Protein AF-A0A0F9SU25-F1 (afdb_monomer)

pLDDT: mean 91.21, std 12.29, range [33.44, 97.81]

Secondary structure (DSSP, 8-stat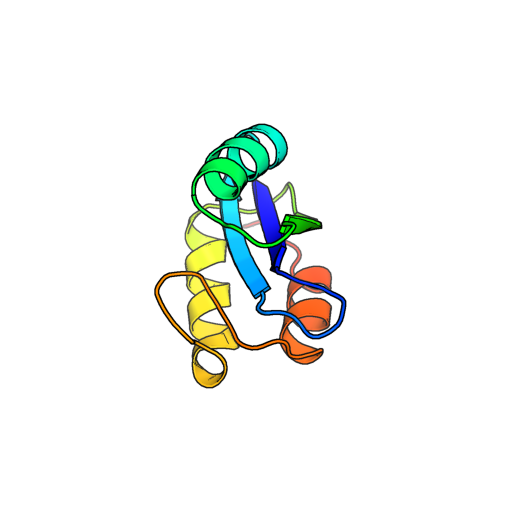e):
-EEEEEESSTTS-EEEEE-S-HHHHHHHHHHT-SS-EEEEEEESS--HHHHHHHHHHTGGGEEETTEE---HHHHHHHHT-PPP---

Sequence (87 aa):
MLYLIQCGGECGPLKIGWSKDPESRLCELQIANPYELKIIAVNVHVETADEFKLHLKFVKFHLRGEWFQFNPEIVEGFHAYTAKSQK

Foldseek 3Di:
DWWWKAWADDQGKIFIADDPDVVVVLVVVCVVHPTDIDTPDDADQDDRVVSVVLCVVQVVQDDDDRIGGDDVCSVVVVVVDDPDPPD

Solvent-accessible surface area (backbone atoms only — not comparable to full-atom values): 5083 Å² total; per-residue (Å²): 51,35,37,34,34,35,36,63,54,100,76,22,43,30,33,61,44,68,33,96,50,58,66,64,51,48,58,60,52,40,78,83,36,98,48,62,69,39,80,78,45,78,40,78,76,44,58,74,69,52,49,56,53,49,50,62,74,46,49,94,38,57,70,55,94,58,31,25,54,56,50,70,68,57,57,54,53,52,73,68,55,67,60,73,79,82,128

Mean predicted aligned error: 4.06 Å

Organism: NCBI:txid412755

Structure (mmCIF, N/CA/C/O backbone):
data_AF-A0A0F9SU25-F1
#
_entry.id   AF-A0A0F9SU25-F1
#
loop_
_atom_site.group_PDB
_atom_site.id
_atom_site.type_symbol
_atom_site.label_atom_id
_atom_site.label_alt_id
_atom_site.label_comp_id
_atom_site.label_asym_id
_atom_site.label_entity_id
_atom_site.label_seq_id
_atom_site.pdbx_PDB_ins_code
_atom_site.Ca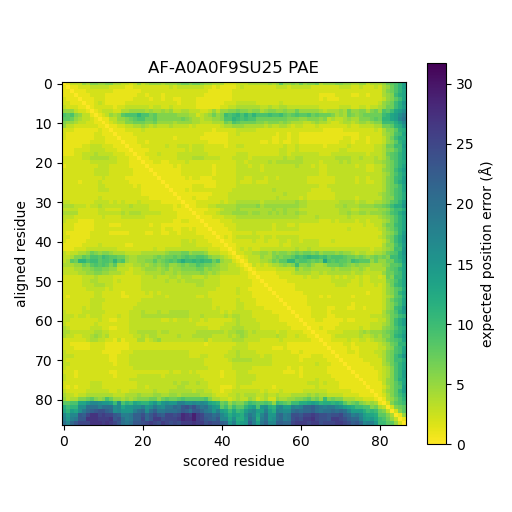rtn_x
_atom_site.Cartn_y
_atom_site.Cartn_z
_atom_site.occupancy
_atom_site.B_iso_or_equiv
_atom_site.auth_seq_id
_atom_s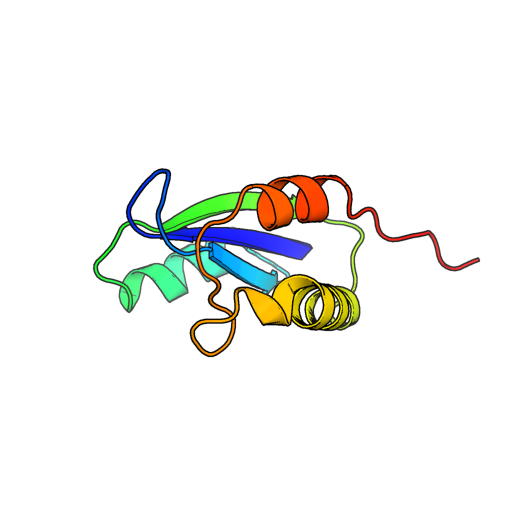ite.auth_comp_id
_atom_site.auth_asym_id
_atom_site.auth_atom_id
_atom_site.pdbx_PDB_model_num
ATOM 1 N N . MET A 1 1 ? 11.915 -2.311 2.151 1.00 92.44 1 MET A N 1
ATOM 2 C CA . MET A 1 1 ? 11.200 -1.052 2.431 1.00 92.44 1 MET A CA 1
ATOM 3 C C . MET A 1 1 ? 9.718 -1.331 2.356 1.00 92.44 1 MET A C 1
ATOM 5 O O . MET A 1 1 ? 9.265 -1.893 1.367 1.00 92.44 1 MET A O 1
ATOM 9 N N . LEU A 1 2 ? 8.976 -0.982 3.396 1.00 94.75 2 LEU A N 1
ATOM 10 C CA . LEU A 1 2 ? 7.520 -1.035 3.365 1.00 94.75 2 LEU A CA 1
ATOM 11 C C . LEU A 1 2 ? 7.008 0.245 2.704 1.00 94.75 2 LEU A C 1
ATOM 13 O O . LEU A 1 2 ? 7.523 1.322 2.993 1.00 94.75 2 LEU A O 1
ATOM 17 N N . TYR A 1 3 ? 6.005 0.143 1.848 1.00 95.75 3 TYR A N 1
ATOM 18 C CA . TYR A 1 3 ? 5.405 1.271 1.152 1.00 95.75 3 TYR A CA 1
ATOM 19 C C . TYR A 1 3 ? 3.880 1.226 1.256 1.00 95.75 3 TYR A C 1
ATOM 21 O O . TYR A 1 3 ? 3.274 0.158 1.395 1.00 95.75 3 TYR A O 1
ATOM 29 N N . LEU A 1 4 ? 3.277 2.408 1.173 1.00 96.94 4 LEU A N 1
ATOM 30 C CA . LEU A 1 4 ? 1.840 2.612 1.093 1.00 96.94 4 LEU A CA 1
ATOM 31 C C . LEU A 1 4 ? 1.519 3.256 -0.255 1.00 96.94 4 LEU A C 1
ATOM 33 O O . LEU A 1 4 ? 1.986 4.359 -0.538 1.00 96.94 4 LEU A O 1
ATOM 37 N N . ILE A 1 5 ? 0.736 2.565 -1.081 1.00 97.38 5 ILE A N 1
ATOM 38 C CA . ILE A 1 5 ? 0.235 3.077 -2.360 1.00 97.38 5 ILE A CA 1
ATOM 39 C C . ILE A 1 5 ? -1.229 3.477 -2.210 1.00 97.38 5 ILE A C 1
ATOM 41 O O . ILE A 1 5 ? -2.000 2.742 -1.603 1.00 97.38 5 ILE A O 1
ATOM 45 N N . GLN A 1 6 ? -1.622 4.592 -2.813 1.00 97.44 6 GLN A N 1
ATOM 46 C CA . GLN A 1 6 ? -3.008 5.005 -2.996 1.00 97.44 6 GLN A CA 1
ATOM 47 C C . GLN A 1 6 ? -3.410 4.879 -4.470 1.00 97.44 6 GLN A C 1
ATOM 49 O O . GLN A 1 6 ? -2.632 5.229 -5.356 1.00 97.44 6 GLN A O 1
ATOM 54 N N . CYS A 1 7 ? -4.618 4.376 -4.726 1.00 97.06 7 CYS A N 1
ATOM 55 C CA . CYS A 1 7 ? -5.140 4.115 -6.067 1.00 97.06 7 CYS A CA 1
ATOM 56 C C . CYS A 1 7 ? -6.356 4.988 -6.382 1.00 97.06 7 CYS A C 1
ATOM 58 O O . CYS A 1 7 ? -7.384 4.850 -5.731 1.00 97.06 7 CYS A O 1
ATOM 60 N N . GLY A 1 8 ? -6.295 5.802 -7.438 1.00 93.19 8 GLY A N 1
ATOM 61 C CA . GLY A 1 8 ? -7.484 6.472 -7.984 1.00 93.19 8 GLY A CA 1
ATOM 62 C C . GLY A 1 8 ? -7.992 7.689 -7.196 1.00 93.19 8 GLY A C 1
ATOM 63 O O . GLY A 1 8 ? -9.177 8.003 -7.280 1.00 93.19 8 GLY A O 1
ATOM 64 N N . GLY A 1 9 ? -7.117 8.381 -6.457 1.00 91.38 9 GLY A N 1
ATOM 65 C CA . GLY A 1 9 ? -7.413 9.667 -5.799 1.00 91.38 9 GLY A CA 1
ATOM 66 C C . GLY A 1 9 ? -7.403 9.627 -4.266 1.00 91.38 9 GLY A C 1
ATOM 67 O O . GLY A 1 9 ? -7.156 8.583 -3.669 1.00 91.38 9 GLY A O 1
ATOM 68 N N . GLU A 1 10 ? -7.686 10.772 -3.631 1.00 86.94 10 GLU A N 1
ATOM 69 C CA . GLU A 1 10 ? -7.483 11.011 -2.185 1.00 86.94 10 GLU A CA 1
ATOM 70 C C . GL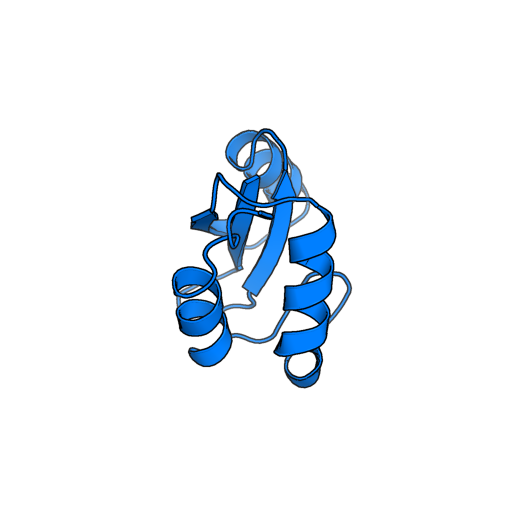U A 1 10 ? -8.267 10.072 -1.254 1.00 86.94 10 GLU A C 1
ATOM 72 O O . GLU A 1 10 ? -7.815 9.801 -0.146 1.00 86.94 10 GLU A O 1
ATOM 77 N N . CYS A 1 11 ? -9.401 9.534 -1.708 1.00 91.62 11 CYS A N 1
ATOM 78 C CA . CYS A 1 11 ? -10.221 8.568 -0.960 1.00 91.62 11 CYS A CA 1
ATOM 79 C C . CYS A 1 11 ? -10.147 7.150 -1.550 1.00 91.62 11 CYS A C 1
ATOM 81 O O . CYS A 1 11 ? -10.989 6.295 -1.264 1.00 91.62 11 CYS A O 1
ATOM 83 N N . GLY A 1 12 ? -9.178 6.916 -2.431 1.00 95.81 12 GLY A N 1
ATOM 84 C CA . GLY A 1 12 ? -9.005 5.666 -3.146 1.00 95.81 12 GLY A CA 1
ATOM 85 C C . GLY A 1 12 ? -8.381 4.554 -2.293 1.00 95.81 12 GLY A C 1
ATOM 86 O O . GLY A 1 12 ? -7.720 4.847 -1.291 1.00 95.81 12 GLY A O 1
ATOM 87 N N . PRO A 1 13 ? -8.560 3.272 -2.670 1.00 97.56 13 PRO A N 1
ATOM 88 C CA . PRO A 1 13 ? -8.005 2.137 -1.940 1.00 97.56 13 PRO A CA 1
ATOM 89 C C . PRO A 1 13 ? -6.501 2.253 -1.698 1.00 97.56 13 PRO A C 1
ATOM 91 O O . PRO A 1 13 ? -5.753 2.787 -2.522 1.00 97.56 13 PRO A O 1
ATOM 94 N N . LEU A 1 14 ? -6.066 1.690 -0.576 1.00 97.69 14 LEU A N 1
ATOM 95 C CA . LEU A 1 14 ? -4.682 1.690 -0.135 1.00 97.69 14 LEU A CA 1
ATOM 96 C C . LEU A 1 14 ? -4.064 0.305 -0.316 1.00 97.69 14 LEU A C 1
ATOM 98 O O . LEU A 1 14 ? -4.706 -0.700 -0.033 1.00 97.69 14 LEU A O 1
ATOM 102 N N . LYS A 1 15 ? -2.805 0.235 -0.735 1.00 97.38 15 LYS A N 1
ATOM 103 C CA . LYS A 1 15 ? -2.014 -0.996 -0.770 1.00 97.38 15 LYS A CA 1
ATOM 104 C C . LYS A 1 15 ? -0.823 -0.871 0.159 1.00 97.38 15 LYS A C 1
ATOM 106 O O . LYS A 1 15 ? -0.019 0.042 0.005 1.00 97.38 15 LYS A O 1
ATOM 111 N N . ILE A 1 16 ? -0.694 -1.822 1.076 1.00 96.62 16 ILE A N 1
ATOM 112 C CA . ILE A 1 16 ? 0.478 -1.969 1.943 1.00 96.62 16 ILE A CA 1
ATOM 113 C C . ILE A 1 16 ? 1.320 -3.091 1.356 1.00 96.62 16 ILE A C 1
ATOM 115 O O . ILE A 1 16 ? 0.820 -4.207 1.242 1.00 96.62 16 ILE A O 1
ATOM 119 N N . GLY A 1 17 ? 2.571 -2.818 0.998 1.00 95.12 17 GLY A N 1
ATOM 120 C CA . GLY A 1 17 ? 3.475 -3.854 0.498 1.00 95.12 17 GLY A CA 1
ATOM 121 C C . GLY A 1 17 ? 4.923 -3.601 0.887 1.00 95.12 17 GLY A C 1
ATOM 122 O O . GLY A 1 17 ? 5.281 -2.505 1.318 1.00 95.12 17 GLY A O 1
ATOM 123 N N . TRP A 1 18 ? 5.773 -4.610 0.722 1.00 94.69 18 TRP A N 1
ATOM 124 C CA . TRP A 1 18 ? 7.215 -4.497 0.929 1.00 94.69 18 TRP A CA 1
ATOM 125 C C . TRP A 1 18 ? 7.981 -4.707 -0.385 1.00 94.69 18 TRP A C 1
ATOM 127 O O . TRP A 1 18 ? 7.646 -5.561 -1.200 1.00 94.69 18 TRP A O 1
ATOM 137 N N . SER A 1 19 ? 9.021 -3.908 -0.625 1.00 94.38 19 SER A N 1
ATOM 138 C CA . SER A 1 19 ? 9.941 -4.066 -1.759 1.00 94.38 19 SER A CA 1
ATOM 139 C C . SER A 1 19 ? 11.332 -3.538 -1.411 1.00 94.38 19 SER A C 1
ATOM 141 O O . SER A 1 19 ? 11.491 -2.677 -0.541 1.00 94.38 19 SER A O 1
ATOM 143 N N . LYS A 1 20 ? 12.361 -4.033 -2.102 1.00 93.06 20 LYS A N 1
ATOM 144 C CA . LYS A 1 20 ? 13.696 -3.409 -2.100 1.00 93.06 20 LYS A CA 1
ATOM 145 C C . LYS A 1 20 ? 13.747 -2.143 -2.958 1.00 93.06 20 LYS A C 1
ATOM 147 O O . LYS A 1 20 ? 14.622 -1.322 -2.731 1.00 93.06 20 LYS A O 1
ATOM 152 N N . ASP A 1 21 ? 12.805 -1.994 -3.884 1.00 95.06 21 ASP A N 1
ATOM 153 C CA . ASP A 1 21 ? 12.637 -0.834 -4.758 1.00 95.06 21 ASP A CA 1
ATOM 154 C C . ASP A 1 21 ? 11.127 -0.566 -4.957 1.00 95.06 21 ASP A C 1
ATOM 156 O O . ASP A 1 21 ? 10.477 -1.216 -5.785 1.00 95.06 21 ASP A O 1
ATOM 160 N N . PRO A 1 22 ? 10.511 0.283 -4.110 1.00 95.00 22 PRO A N 1
ATOM 161 C CA . PRO A 1 22 ? 9.101 0.643 -4.218 1.00 95.00 22 PRO A CA 1
ATOM 162 C C . PRO A 1 22 ? 8.744 1.342 -5.531 1.00 95.00 22 PRO A C 1
ATOM 164 O O . PRO A 1 22 ? 7.660 1.094 -6.046 1.00 95.00 22 PRO A O 1
ATOM 167 N N . GLU A 1 23 ? 9.639 2.160 -6.087 1.00 96.00 23 GLU A N 1
ATOM 168 C CA . GLU A 1 23 ? 9.395 2.920 -7.321 1.00 96.00 23 GLU A CA 1
ATOM 169 C C . GLU A 1 23 ? 9.303 1.987 -8.528 1.00 96.00 23 GLU A C 1
ATOM 171 O O . GLU A 1 23 ? 8.325 2.013 -9.275 1.00 96.00 23 GLU A O 1
ATOM 176 N N . SER A 1 24 ? 10.271 1.076 -8.678 1.00 96.31 24 SER A N 1
ATOM 177 C CA . SER A 1 24 ? 10.198 0.042 -9.716 1.00 96.31 24 SER A CA 1
ATOM 178 C C . SER A 1 24 ? 8.930 -0.806 -9.561 1.00 96.31 24 SER A C 1
ATOM 180 O O . SER A 1 24 ? 8.221 -1.063 -10.538 1.00 96.31 24 SER A O 1
ATOM 182 N N . ARG A 1 25 ? 8.569 -1.155 -8.318 1.00 96.12 25 ARG A N 1
ATOM 183 C CA . ARG A 1 25 ? 7.356 -1.927 -8.035 1.00 96.12 25 ARG A CA 1
ATOM 184 C C . ARG A 1 25 ? 6.068 -1.163 -8.362 1.00 96.12 25 ARG A C 1
ATOM 186 O O . ARG A 1 25 ? 5.113 -1.776 -8.836 1.00 96.12 25 ARG A O 1
ATOM 193 N N . LEU A 1 26 ? 6.024 0.146 -8.125 1.00 97.00 26 LEU A N 1
ATOM 194 C CA . LEU A 1 26 ? 4.908 1.010 -8.508 1.00 97.00 26 LEU A CA 1
ATOM 195 C C . LEU A 1 26 ? 4.703 0.977 -10.025 1.00 97.00 26 LEU A C 1
ATOM 197 O O . LEU A 1 26 ? 3.581 0.746 -10.472 1.00 97.00 26 LEU A O 1
ATOM 201 N N . CYS A 1 27 ? 5.781 1.132 -10.800 1.00 96.44 27 CYS A N 1
ATOM 202 C CA . CYS A 1 27 ? 5.741 1.070 -12.261 1.00 96.44 27 CYS A CA 1
ATOM 203 C C . CYS A 1 27 ? 5.182 -0.268 -12.765 1.00 96.44 27 CYS A C 1
ATOM 205 O O . CYS A 1 27 ? 4.307 -0.281 -13.627 1.00 96.44 27 CYS A O 1
ATOM 207 N N . GLU A 1 28 ? 5.627 -1.394 -12.199 1.00 96.44 28 GLU A N 1
ATOM 208 C CA . GLU A 1 28 ? 5.098 -2.721 -12.545 1.00 96.44 28 GLU A CA 1
ATOM 209 C C . GLU A 1 28 ? 3.600 -2.858 -12.237 1.00 96.44 28 GLU A C 1
ATOM 211 O O . GLU A 1 28 ? 2.838 -3.394 -13.042 1.00 96.44 28 GLU A O 1
ATOM 216 N N . LEU A 1 29 ? 3.167 -2.377 -11.068 1.00 95.44 29 LEU A N 1
ATOM 217 C CA . LEU A 1 29 ? 1.766 -2.441 -10.647 1.00 95.44 29 LEU A CA 1
ATOM 218 C C . LEU A 1 29 ? 0.870 -1.540 -11.502 1.00 95.44 29 LEU A C 1
ATOM 220 O O . LEU A 1 29 ? -0.270 -1.910 -11.783 1.00 95.44 29 LEU A O 1
ATOM 224 N N . GLN A 1 30 ? 1.383 -0.387 -11.932 1.00 97.38 30 GLN A N 1
ATOM 225 C CA . GLN A 1 30 ? 0.651 0.568 -12.757 1.00 97.38 30 GLN A CA 1
ATOM 226 C C . GLN A 1 30 ? 0.278 -0.017 -14.126 1.00 97.38 30 GLN A C 1
ATOM 228 O O . GLN A 1 30 ? -0.794 0.297 -14.632 1.00 97.38 30 GLN A O 1
ATOM 233 N N . ILE A 1 31 ? 1.098 -0.905 -14.706 1.00 96.94 31 ILE A N 1
ATOM 234 C CA . ILE A 1 31 ? 0.812 -1.548 -16.006 1.00 96.94 31 ILE A CA 1
ATOM 235 C C . ILE A 1 31 ? -0.525 -2.302 -15.978 1.00 96.94 31 ILE A C 1
ATOM 237 O O . ILE A 1 31 ? -1.277 -2.282 -16.951 1.00 96.94 31 ILE A O 1
ATOM 241 N N . ALA A 1 32 ? -0.822 -2.971 -14.863 1.00 94.44 32 ALA A N 1
ATOM 242 C CA . ALA A 1 32 ? -2.024 -3.783 -14.692 1.00 94.44 32 ALA A CA 1
ATOM 243 C C . ALA A 1 32 ? -3.155 -3.054 -13.944 1.00 94.44 32 ALA A C 1
ATOM 245 O O . ALA A 1 32 ? -4.179 -3.673 -13.644 1.00 94.44 32 ALA A O 1
ATOM 246 N N . ASN A 1 33 ? -2.992 -1.764 -13.629 1.00 94.19 33 ASN A N 1
ATOM 247 C CA . ASN A 1 33 ? -4.005 -0.9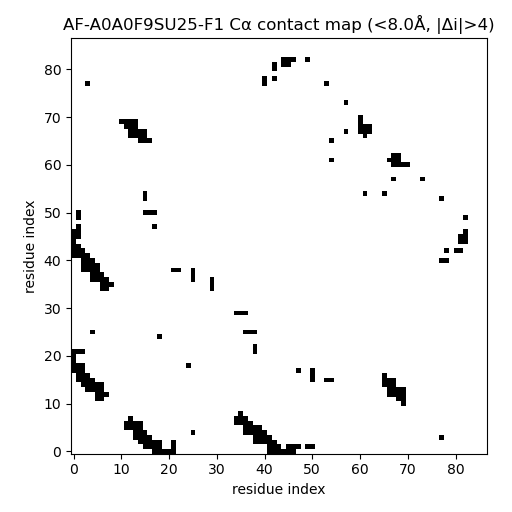64 -12.949 1.00 94.19 33 ASN A CA 1
ATOM 248 C C . ASN A 1 33 ? -4.423 0.227 -13.829 1.00 94.19 33 ASN A C 1
ATOM 250 O O . ASN A 1 33 ? -3.587 1.073 -14.139 1.00 94.19 33 ASN A O 1
ATOM 254 N N . PRO A 1 34 ? -5.702 0.332 -14.233 1.00 95.44 34 PRO A N 1
ATOM 255 C CA . PRO A 1 34 ? -6.161 1.445 -15.062 1.00 95.44 34 PRO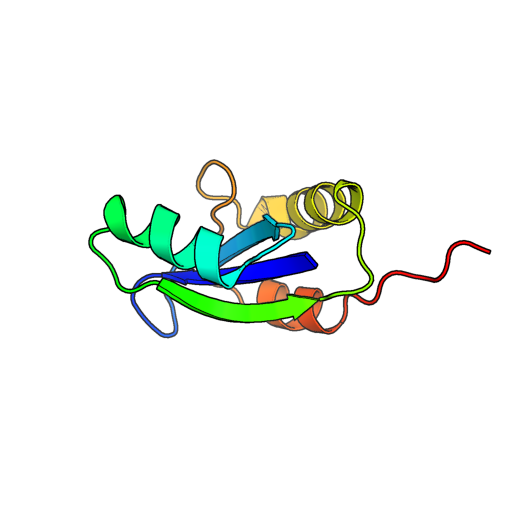 A CA 1
ATOM 256 C C . PRO A 1 34 ? -6.197 2.789 -14.317 1.00 95.44 34 PRO A C 1
ATOM 258 O O . PRO A 1 34 ? -6.292 3.832 -14.959 1.00 95.44 34 PRO A O 1
ATOM 261 N N . TYR A 1 35 ? -6.149 2.781 -12.983 1.00 96.31 35 TYR A N 1
ATOM 262 C CA . TYR A 1 35 ? -6.153 3.989 -12.164 1.00 96.31 35 TYR A CA 1
ATOM 263 C C . TYR A 1 35 ? -4.736 4.391 -11.761 1.00 96.31 35 TYR A C 1
ATOM 265 O O . TYR A 1 35 ? -3.874 3.539 -11.549 1.00 96.31 35 TYR A O 1
ATOM 273 N N . GLU A 1 36 ? -4.511 5.697 -11.612 1.00 96.31 36 GLU A N 1
ATOM 274 C CA . GLU A 1 36 ? -3.233 6.243 -11.151 1.00 96.31 36 GLU A CA 1
ATOM 275 C C . GLU A 1 36 ? -2.891 5.721 -9.747 1.00 96.31 36 GLU A C 1
ATOM 277 O O . GLU A 1 36 ? -3.705 5.806 -8.818 1.00 96.31 36 GLU A O 1
ATOM 282 N N . LEU A 1 37 ? -1.676 5.195 -9.608 1.00 97.38 37 LEU A N 1
ATOM 283 C CA . LEU A 1 37 ? -1.091 4.738 -8.360 1.00 97.38 37 LEU A CA 1
ATOM 284 C C . LEU A 1 37 ? -0.059 5.748 -7.864 1.00 97.38 37 LEU A C 1
ATOM 286 O O . LEU A 1 37 ? 0.813 6.181 -8.613 1.00 97.38 37 LEU A O 1
ATOM 290 N N . LYS A 1 38 ? -0.121 6.084 -6.575 1.00 97.00 38 LYS A N 1
ATOM 291 C CA . LYS A 1 38 ? 0.843 6.981 -5.925 1.00 97.00 38 LYS A CA 1
ATOM 292 C C . LYS A 1 38 ? 1.393 6.341 -4.676 1.00 97.00 38 LYS A C 1
ATOM 294 O O . LYS A 1 38 ? 0.620 5.915 -3.824 1.00 97.00 38 LYS A O 1
ATOM 299 N N . ILE A 1 39 ? 2.712 6.315 -4.537 1.00 96.69 39 ILE A N 1
ATOM 300 C CA . ILE A 1 39 ? 3.329 6.047 -3.240 1.00 96.69 39 ILE A CA 1
ATOM 301 C C . ILE A 1 39 ? 3.104 7.280 -2.366 1.00 96.69 39 ILE A C 1
ATOM 303 O O . ILE A 1 39 ? 3.551 8.373 -2.701 1.00 96.69 39 ILE A O 1
ATOM 307 N N . ILE A 1 40 ? 2.400 7.099 -1.251 1.00 95.94 40 ILE A N 1
ATOM 308 C CA . ILE A 1 40 ? 2.100 8.175 -0.297 1.00 95.94 40 ILE A CA 1
ATOM 309 C C . ILE A 1 40 ? 2.946 8.081 0.980 1.00 95.94 40 ILE A C 1
ATOM 311 O O . ILE A 1 40 ? 3.073 9.064 1.703 1.00 95.94 40 ILE A O 1
ATOM 315 N N . ALA A 1 41 ? 3.556 6.922 1.256 1.00 94.31 41 ALA A N 1
ATOM 316 C CA . ALA A 1 41 ? 4.490 6.749 2.367 1.00 94.31 41 ALA A CA 1
ATOM 317 C C . ALA A 1 41 ? 5.471 5.591 2.121 1.00 94.31 41 ALA A C 1
ATOM 319 O O . ALA A 1 41 ? 5.112 4.585 1.505 1.00 94.31 41 ALA A O 1
ATOM 320 N N . VAL A 1 42 ? 6.695 5.709 2.653 1.00 94.31 42 VAL A N 1
ATOM 321 C CA . VAL A 1 42 ? 7.731 4.660 2.628 1.00 94.31 42 VAL A CA 1
ATOM 322 C C . VAL A 1 42 ? 8.452 4.600 3.975 1.00 94.31 42 VAL A C 1
ATOM 324 O O . VAL A 1 42 ? 8.912 5.618 4.481 1.00 94.31 42 VAL A O 1
ATOM 327 N N . ASN A 1 43 ? 8.611 3.392 4.517 1.00 91.81 43 ASN A N 1
ATOM 328 C CA . ASN A 1 43 ? 9.395 3.095 5.714 1.00 91.81 43 ASN A CA 1
ATOM 329 C C . ASN A 1 43 ? 10.587 2.192 5.350 1.00 91.81 43 ASN A C 1
ATOM 331 O O . ASN A 1 43 ? 10.422 1.107 4.785 1.00 91.81 43 ASN A O 1
ATOM 335 N N . VAL A 1 44 ? 11.808 2.632 5.677 1.00 86.56 44 VAL A N 1
ATOM 336 C CA . VAL A 1 44 ? 13.057 1.993 5.205 1.00 86.56 44 VAL A CA 1
ATOM 337 C C . VAL A 1 44 ? 13.732 1.053 6.210 1.00 86.56 44 VAL A C 1
ATOM 339 O O . VAL A 1 44 ? 14.528 0.217 5.802 1.00 86.56 44 VAL A O 1
ATOM 342 N N . HIS A 1 45 ? 13.358 1.107 7.491 1.00 82.62 45 HIS A N 1
ATOM 343 C CA . HIS A 1 45 ? 13.982 0.315 8.567 1.00 82.62 45 HIS A CA 1
ATOM 344 C C . HIS A 1 45 ? 13.208 -0.956 8.944 1.00 82.62 45 HIS A C 1
ATOM 346 O O . HIS A 1 45 ? 13.364 -1.464 10.040 1.00 82.62 45 HIS A O 1
ATOM 352 N N . VAL A 1 46 ? 12.347 -1.451 8.062 1.00 85.50 46 VAL A N 1
ATOM 353 C CA . VAL A 1 46 ? 11.341 -2.488 8.350 1.00 85.50 46 VAL A CA 1
ATOM 354 C C . VAL A 1 46 ? 11.611 -3.778 7.583 1.00 85.50 46 VAL A C 1
ATOM 356 O O . VAL A 1 46 ? 12.061 -3.766 6.428 1.00 85.50 46 VAL A O 1
ATOM 359 N N . GLU A 1 47 ? 11.277 -4.898 8.208 1.00 87.62 47 GLU A N 1
ATOM 360 C CA . GLU A 1 47 ? 11.414 -6.232 7.637 1.00 87.62 47 GLU A CA 1
ATOM 361 C C . GLU A 1 47 ? 10.152 -6.657 6.886 1.00 87.62 47 GLU A C 1
ATOM 363 O O . GLU A 1 47 ? 9.065 -6.114 7.074 1.00 87.62 47 GLU A O 1
ATOM 368 N N . THR A 1 48 ? 10.270 -7.682 6.043 1.00 86.69 48 THR A N 1
ATOM 369 C CA . THR A 1 48 ? 9.122 -8.255 5.325 1.00 86.69 48 THR A CA 1
ATOM 370 C C . THR A 1 48 ? 8.058 -8.792 6.295 1.00 86.69 48 THR A C 1
ATOM 372 O O . THR A 1 48 ? 6.870 -8.742 6.006 1.00 86.69 48 THR A O 1
ATOM 375 N N . ALA A 1 49 ? 8.453 -9.234 7.497 1.00 89.56 49 ALA A N 1
ATOM 376 C CA . ALA A 1 49 ? 7.519 -9.657 8.542 1.00 89.56 49 ALA A CA 1
ATOM 377 C C . ALA A 1 49 ? 6.652 -8.508 9.099 1.00 89.56 49 ALA A C 1
ATOM 379 O O . ALA A 1 49 ? 5.571 -8.755 9.636 1.00 89.56 49 ALA A O 1
ATOM 380 N N . ASP A 1 50 ? 7.100 -7.256 8.984 1.00 90.62 50 ASP A N 1
ATOM 381 C CA . ASP A 1 50 ? 6.336 -6.094 9.443 1.00 90.62 50 ASP A CA 1
ATOM 382 C C . ASP A 1 50 ? 5.136 -5.789 8.542 1.00 90.62 50 ASP A C 1
ATOM 384 O O . ASP A 1 50 ? 4.107 -5.320 9.026 1.00 90.62 50 ASP A O 1
ATOM 388 N N . GLU A 1 51 ? 5.234 -6.127 7.254 1.00 91.88 51 GLU A N 1
ATOM 389 C CA . GLU A 1 51 ? 4.112 -6.067 6.315 1.00 91.88 51 GLU A CA 1
ATOM 390 C C . GLU A 1 51 ? 2.941 -6.912 6.825 1.00 91.88 51 GLU A C 1
ATOM 392 O O . GLU A 1 51 ? 1.826 -6.412 6.980 1.00 91.88 51 GLU A O 1
ATOM 397 N N . PHE A 1 52 ? 3.220 -8.164 7.197 1.00 91.88 52 PHE A N 1
ATOM 398 C CA . PHE A 1 52 ? 2.212 -9.078 7.723 1.00 91.88 52 PHE A CA 1
ATOM 399 C C . PHE A 1 52 ? 1.579 -8.560 9.023 1.00 91.88 52 PHE A C 1
ATOM 401 O O . PHE A 1 52 ? 0.361 -8.632 9.195 1.00 91.88 52 PHE A O 1
ATOM 408 N N . LYS A 1 53 ? 2.375 -7.976 9.930 1.00 93.31 53 LYS A N 1
ATOM 409 C CA . LYS A 1 53 ? 1.855 -7.365 11.168 1.00 93.31 53 LYS A CA 1
ATOM 410 C C . LYS A 1 53 ? 0.880 -6.227 10.869 1.00 93.31 53 LYS A C 1
ATOM 412 O O . LYS A 1 53 ? -0.147 -6.116 11.537 1.00 93.31 53 LYS A O 1
ATOM 417 N N . LEU A 1 54 ? 1.182 -5.388 9.880 1.00 93.50 54 LEU A N 1
ATOM 418 C CA . LEU A 1 54 ? 0.298 -4.293 9.482 1.00 93.50 54 LEU A CA 1
ATOM 419 C C . LEU A 1 54 ? -0.952 -4.790 8.760 1.00 93.50 54 LEU A C 1
ATOM 421 O O . LEU A 1 54 ? -2.037 -4.281 9.031 1.00 93.50 54 LEU A O 1
ATOM 425 N N . HIS A 1 55 ? -0.836 -5.815 7.915 1.00 94.25 55 HIS A N 1
ATOM 426 C CA . HIS A 1 55 ? -2.002 -6.455 7.303 1.00 94.25 55 HIS A CA 1
ATOM 427 C C . HIS A 1 55 ? -2.952 -7.014 8.364 1.00 94.25 55 HIS A C 1
ATOM 429 O O . HIS A 1 55 ? -4.153 -6.767 8.288 1.00 94.25 55 HIS A O 1
ATOM 435 N N . LEU A 1 56 ? -2.427 -7.694 9.391 1.00 94.81 56 LEU A N 1
ATOM 436 C CA . LEU A 1 56 ? -3.231 -8.170 10.520 1.00 94.81 56 LEU A CA 1
ATOM 437 C C . LEU A 1 56 ? -3.855 -7.016 11.311 1.00 94.81 56 LEU A C 1
ATOM 439 O O . LEU A 1 56 ? -5.039 -7.066 11.638 1.00 94.81 56 LEU A O 1
ATOM 443 N N . LYS A 1 57 ? -3.084 -5.958 11.593 1.00 95.00 57 LYS A N 1
ATOM 444 C CA . LYS A 1 57 ? -3.571 -4.770 12.310 1.00 95.00 57 LYS A CA 1
ATOM 445 C C . LYS A 1 57 ? -4.750 -4.107 11.588 1.00 95.00 57 LYS A C 1
ATOM 447 O O . LYS A 1 57 ? -5.686 -3.654 12.242 1.00 95.00 57 LYS A O 1
ATOM 452 N N . PHE A 1 58 ? -4.719 -4.067 10.258 1.00 96.50 58 PHE A N 1
ATOM 453 C CA . PHE A 1 58 ? -5.723 -3.394 9.430 1.00 96.50 58 PHE A CA 1
ATOM 454 C C . PHE A 1 58 ? -6.679 -4.349 8.711 1.00 96.50 58 PHE A C 1
ATOM 456 O O . PHE A 1 58 ? -7.381 -3.934 7.790 1.00 96.50 58 PHE A O 1
ATOM 463 N N . VAL A 1 59 ? -6.774 -5.605 9.158 1.00 96.56 59 VAL A N 1
ATOM 464 C CA . VAL A 1 59 ? -7.611 -6.635 8.521 1.00 96.56 59 VAL A CA 1
ATOM 465 C C . VAL A 1 59 ? -9.085 -6.224 8.408 1.00 96.56 59 VAL A C 1
ATOM 467 O O . VAL A 1 59 ? -9.755 -6.588 7.449 1.00 96.56 59 VAL A O 1
ATOM 470 N N . LYS A 1 60 ? -9.583 -5.388 9.331 1.00 97.31 60 LYS A N 1
ATOM 471 C CA . LYS A 1 60 ? -10.950 -4.835 9.290 1.00 97.31 60 LYS A CA 1
ATOM 472 C C . LYS A 1 60 ? -11.242 -3.963 8.060 1.00 97.31 60 LYS A C 1
ATOM 474 O O . LYS A 1 60 ? -12.404 -3.771 7.729 1.00 97.31 60 LYS A O 1
ATOM 479 N N . PHE A 1 61 ? -10.209 -3.437 7.402 1.00 97.25 61 PHE A N 1
ATOM 480 C CA . PHE A 1 61 ? -10.317 -2.636 6.180 1.00 97.25 61 PHE A CA 1
ATOM 481 C C . PHE A 1 61 ? -9.915 -3.423 4.930 1.00 97.25 61 PHE A C 1
ATOM 483 O O . PHE A 1 61 ? -9.795 -2.840 3.857 1.00 97.25 61 PHE A O 1
ATOM 490 N N . HIS A 1 62 ? -9.644 -4.723 5.050 1.00 97.50 62 HIS A N 1
ATOM 491 C CA . HIS A 1 62 ? -9.184 -5.551 3.941 1.00 97.50 62 HIS A CA 1
ATOM 492 C C . HIS A 1 62 ? -10.226 -5.614 2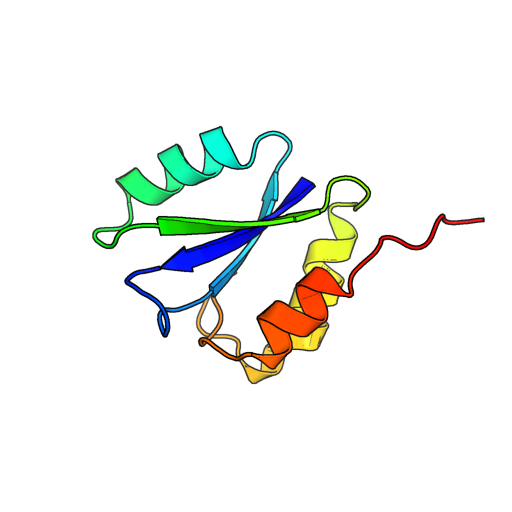.818 1.00 97.50 62 HIS A C 1
ATOM 494 O O . HIS A 1 62 ? -11.406 -5.849 3.067 1.00 97.50 62 HIS A O 1
ATOM 500 N N . LEU A 1 63 ? -9.780 -5.409 1.577 1.00 95.75 63 LEU A N 1
ATOM 501 C CA . LEU A 1 63 ? -10.604 -5.592 0.382 1.00 95.75 63 LEU A CA 1
ATOM 502 C C . LEU A 1 63 ? -10.240 -6.901 -0.318 1.00 95.75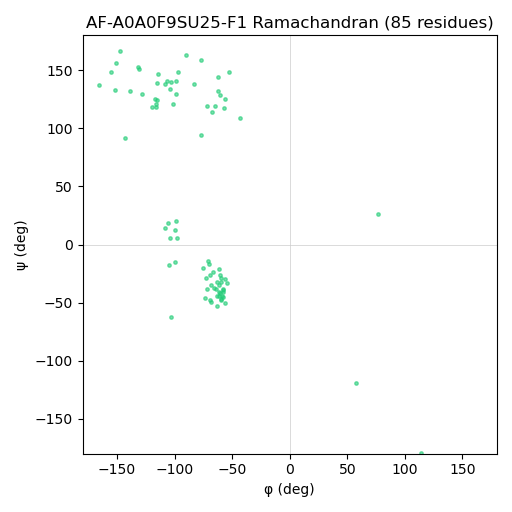 63 LEU A C 1
ATOM 504 O O . LEU A 1 63 ? -11.076 -7.787 -0.481 1.00 95.75 63 LEU A O 1
ATOM 508 N N . ARG A 1 64 ? -8.989 -7.009 -0.781 1.00 95.25 64 ARG A N 1
ATOM 509 C CA . ARG A 1 64 ? -8.488 -8.177 -1.515 1.00 95.25 64 ARG A CA 1
ATOM 510 C C . ARG A 1 64 ? -6.969 -8.159 -1.598 1.00 95.25 64 ARG A C 1
ATOM 512 O O . ARG A 1 64 ? -6.382 -7.142 -1.950 1.00 95.25 64 ARG A O 1
ATOM 519 N N . GLY A 1 65 ? -6.337 -9.317 -1.394 1.00 94.31 65 GLY A N 1
ATOM 520 C CA . GLY A 1 65 ? -4.879 -9.430 -1.466 1.00 94.31 65 GLY A CA 1
ATOM 521 C C . GLY A 1 65 ? -4.229 -8.461 -0.480 1.00 94.31 65 GLY A C 1
ATOM 522 O O . GLY A 1 65 ? -4.515 -8.531 0.708 1.00 94.31 65 GLY A O 1
ATOM 523 N N . GLU A 1 66 ? -3.427 -7.534 -0.990 1.00 95.56 66 GLU A N 1
ATOM 524 C CA . GLU A 1 66 ? -2.737 -6.501 -0.205 1.00 95.56 66 GLU A CA 1
ATOM 525 C C . GLU A 1 66 ? -3.451 -5.131 -0.252 1.00 95.56 66 GLU A C 1
ATOM 527 O O . GLU A 1 66 ? -2.858 -4.113 0.106 1.00 95.56 66 GLU A O 1
ATOM 532 N N . TRP A 1 67 ? -4.693 -5.084 -0.750 1.00 97.12 67 TRP A N 1
ATOM 533 C CA . TRP A 1 67 ? -5.495 -3.866 -0.879 1.00 97.12 67 TRP A CA 1
ATOM 534 C C . TRP A 1 67 ? -6.492 -3.713 0.268 1.00 97.12 67 TRP A C 1
ATOM 536 O O . TRP A 1 67 ? -7.162 -4.670 0.668 1.00 97.12 67 TRP A O 1
ATOM 546 N N . PHE A 1 68 ? -6.640 -2.478 0.729 1.00 97.81 68 PHE A N 1
ATOM 547 C CA . PHE A 1 68 ? -7.452 -2.049 1.855 1.00 97.81 68 PHE A CA 1
ATOM 548 C C . PHE A 1 68 ? -8.327 -0.860 1.446 1.00 97.81 68 PHE A C 1
ATOM 550 O O . PHE A 1 68 ? -7.965 -0.064 0.578 1.00 97.81 68 PHE A O 1
ATOM 557 N N . GLN A 1 69 ? -9.489 -0.726 2.075 1.00 97.62 69 GLN A N 1
ATOM 558 C CA . GLN A 1 69 ? -10.324 0.458 1.955 1.00 97.62 69 GLN A CA 1
ATOM 559 C C . GLN A 1 69 ? -9.561 1.670 2.497 1.00 97.62 69 GLN A C 1
ATOM 561 O O . GLN A 1 69 ? -8.824 1.554 3.477 1.00 97.62 69 GLN A O 1
ATOM 566 N N . PHE A 1 70 ? -9.748 2.836 1.874 1.00 96.81 70 PHE A N 1
ATOM 567 C CA . PHE A 1 70 ? -9.202 4.074 2.412 1.00 96.81 70 PHE A CA 1
ATOM 568 C C . PHE A 1 70 ? -9.690 4.300 3.844 1.00 96.81 70 PHE A C 1
ATOM 570 O O . PHE A 1 70 ? -10.894 4.319 4.106 1.00 96.81 70 PHE A O 1
ATOM 577 N N . ASN A 1 71 ? -8.748 4.494 4.763 1.00 96.75 71 ASN A N 1
ATOM 578 C CA . ASN A 1 71 ? -9.050 4.897 6.123 1.00 96.75 71 ASN A CA 1
ATOM 579 C C . ASN A 1 71 ? -7.873 5.695 6.712 1.00 96.75 71 ASN A C 1
ATOM 581 O O . ASN A 1 71 ? -6.734 5.223 6.614 1.00 96.75 71 ASN A O 1
ATOM 585 N N . PRO A 1 72 ? -8.117 6.854 7.354 1.00 94.75 72 PRO A N 1
ATOM 586 C CA . PRO A 1 72 ? -7.069 7.625 8.024 1.00 94.75 72 PRO A CA 1
ATOM 587 C C . PRO A 1 72 ? -6.264 6.811 9.046 1.00 94.75 72 PRO A C 1
ATOM 589 O O . PRO A 1 72 ? -5.054 6.984 9.140 1.00 94.75 72 PRO A O 1
ATOM 592 N N . GLU A 1 73 ? -6.891 5.845 9.729 1.00 95.44 73 GLU A N 1
ATOM 593 C CA . GLU A 1 73 ? -6.226 4.967 10.703 1.00 95.44 73 GLU A CA 1
ATOM 594 C C . GLU A 1 73 ? -5.081 4.154 10.076 1.00 95.44 73 GLU A C 1
ATOM 596 O O . GLU A 1 73 ? -4.073 3.880 10.734 1.00 95.44 73 GLU A O 1
ATOM 601 N N . ILE A 1 74 ? -5.210 3.785 8.796 1.00 95.12 74 ILE A N 1
ATOM 602 C CA . ILE A 1 74 ? -4.148 3.089 8.061 1.00 95.12 74 ILE A CA 1
ATOM 603 C C . ILE A 1 74 ? -2.979 4.038 7.826 1.00 95.12 74 ILE A C 1
ATOM 605 O O . ILE A 1 74 ? -1.839 3.671 8.092 1.00 95.12 74 ILE A O 1
ATOM 609 N N . VAL A 1 75 ? -3.258 5.250 7.347 1.00 94.06 75 VAL A N 1
ATOM 610 C CA . VAL A 1 75 ? -2.235 6.253 7.021 1.00 94.06 75 VAL A CA 1
ATOM 611 C C . VAL A 1 75 ? -1.471 6.651 8.284 1.00 94.06 75 VAL A C 1
ATOM 613 O O . VAL A 1 75 ? -0.250 6.518 8.344 1.00 94.06 75 VAL A O 1
ATOM 616 N N . GLU A 1 76 ? -2.190 7.042 9.334 1.00 94.12 76 GLU A N 1
ATOM 617 C CA . GLU A 1 76 ? -1.615 7.405 10.631 1.00 94.12 76 GLU A CA 1
ATOM 618 C C . GLU A 1 76 ? -0.837 6.241 11.245 1.00 94.12 76 GLU A C 1
ATOM 620 O O . GLU A 1 76 ? 0.305 6.397 11.684 1.00 94.12 76 GLU A O 1
ATOM 625 N N . GLY A 1 77 ? -1.424 5.043 11.242 1.00 92.50 77 GLY A N 1
ATOM 626 C CA . GLY A 1 77 ? -0.793 3.864 11.812 1.00 92.50 77 GLY A CA 1
ATOM 627 C C . GLY A 1 77 ? 0.416 3.368 11.016 1.00 92.50 77 GLY A C 1
ATOM 628 O O . GLY A 1 77 ? 1.297 2.761 11.623 1.00 92.50 77 GLY A O 1
ATOM 629 N N . PHE A 1 78 ? 0.481 3.634 9.708 1.00 93.19 78 PHE A N 1
ATOM 630 C CA . PHE A 1 78 ? 1.646 3.376 8.862 1.00 93.19 78 PHE A CA 1
ATOM 631 C C . PHE A 1 78 ? 2.768 4.381 9.144 1.00 93.19 78 PHE A C 1
ATOM 633 O O . PHE A 1 78 ? 3.914 3.973 9.327 1.00 93.19 78 PHE A O 1
ATOM 640 N N . HIS A 1 79 ? 2.458 5.679 9.243 1.00 91.06 79 HIS A N 1
ATOM 641 C CA . HIS A 1 79 ? 3.443 6.711 9.597 1.00 91.06 79 HIS A CA 1
ATOM 642 C C . HIS A 1 79 ? 4.007 6.525 11.007 1.00 91.06 79 HIS A C 1
ATOM 644 O O . HIS A 1 79 ? 5.200 6.714 11.231 1.00 91.06 79 HIS A O 1
ATOM 650 N N . ALA A 1 80 ? 3.168 6.109 11.957 1.00 88.44 80 ALA A N 1
ATOM 651 C CA . ALA A 1 80 ? 3.600 5.784 13.312 1.00 88.44 80 ALA A CA 1
ATOM 652 C C . ALA A 1 80 ? 4.417 4.482 13.387 1.00 88.44 80 ALA A C 1
ATOM 654 O O . ALA A 1 80 ? 5.040 4.204 14.416 1.00 88.44 80 ALA A O 1
ATOM 655 N N . TYR A 1 81 ? 4.409 3.661 12.330 1.00 85.81 81 TYR A N 1
ATOM 656 C CA . TYR A 1 81 ? 5.138 2.403 12.308 1.00 85.81 81 TYR A CA 1
ATOM 657 C C . TYR A 1 81 ? 6.630 2.647 12.081 1.00 85.81 81 T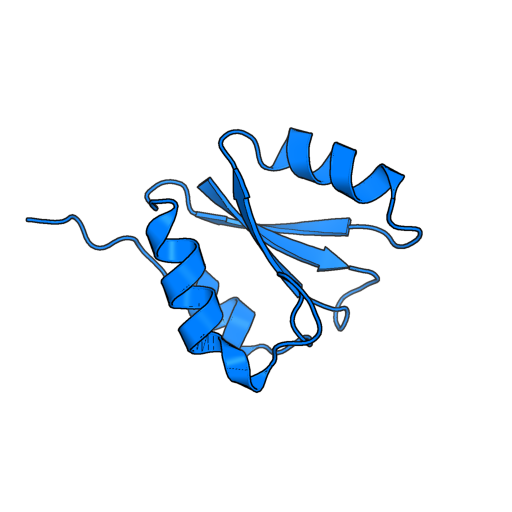YR A C 1
ATOM 659 O O . TYR A 1 81 ? 7.120 2.709 10.956 1.00 85.81 81 TYR A O 1
ATOM 667 N N . THR A 1 82 ? 7.374 2.737 13.175 1.00 70.25 82 THR A N 1
ATOM 668 C CA . THR A 1 82 ? 8.829 2.621 13.160 1.00 70.25 82 THR A CA 1
ATOM 669 C C . THR A 1 82 ? 9.193 1.200 13.570 1.00 70.25 82 THR A C 1
ATOM 671 O O . THR A 1 82 ? 8.681 0.679 14.567 1.00 70.25 82 THR A O 1
ATOM 674 N N . ALA A 1 83 ? 10.044 0.530 12.790 1.00 59.97 83 ALA A N 1
ATOM 675 C CA . ALA A 1 83 ? 10.609 -0.735 13.235 1.00 59.97 83 ALA A CA 1
ATOM 676 C C . ALA A 1 83 ? 11.316 -0.491 14.564 1.00 59.97 83 ALA A C 1
ATOM 678 O O . ALA A 1 83 ? 12.249 0.310 14.654 1.00 59.97 83 ALA A O 1
ATOM 679 N N . LYS A 1 84 ? 10.843 -1.151 15.618 1.00 49.38 84 LYS A N 1
ATOM 680 C CA . LYS A 1 84 ? 11.563 -1.164 16.883 1.00 49.38 84 LYS A CA 1
ATOM 681 C C . LYS A 1 84 ? 12.869 -1.900 16.625 1.00 49.38 84 LYS A C 1
ATOM 683 O O . LYS A 1 84 ? 12.819 -3.074 16.269 1.00 49.38 84 LYS A O 1
ATOM 688 N N . SER A 1 85 ? 13.998 -1.215 16.819 1.00 41.94 85 SER A N 1
ATOM 689 C CA . SER A 1 85 ? 15.314 -1.838 16.941 1.00 41.94 85 SER A CA 1
ATOM 690 C C . SER A 1 85 ? 15.176 -3.066 17.829 1.00 41.94 85 SER A C 1
ATOM 692 O O . SER A 1 85 ? 14.881 -2.949 19.022 1.00 41.94 85 SER A O 1
ATOM 694 N N . GLN A 1 86 ? 15.291 -4.241 17.220 1.00 40.72 86 GLN A N 1
ATOM 695 C CA . GLN A 1 86 ? 15.322 -5.485 17.957 1.00 40.72 86 GLN A CA 1
ATOM 696 C C . GLN A 1 86 ? 16.641 -5.470 18.731 1.00 40.72 86 GLN A C 1
ATOM 698 O O . GLN A 1 86 ? 17.718 -5.344 18.149 1.00 40.72 86 GLN A O 1
ATOM 703 N N . LYS A 1 87 ? 16.495 -5.409 20.052 1.00 33.44 87 LYS A N 1
ATOM 704 C CA . LYS A 1 87 ? 17.572 -5.374 21.036 1.00 33.44 87 LYS A CA 1
ATOM 705 C C . LYS A 1 87 ? 18.283 -6.720 21.096 1.00 33.44 87 LYS A C 1
ATOM 707 O O . LYS A 1 87 ? 17.580 -7.739 20.904 1.00 33.44 87 LYS A O 1
#

Radius of gyration: 12.39 Å; Cα contacts (8 Å, |Δi|>4): 132; chains: 1; bounding box: 28×21×37 Å